Protein AF-A0A7C4B6Z5-F1 (afdb_monomer_lite)

pLDDT: mean 75.98, std 20.87, range [35.75, 97.88]

Structure (mmCIF, N/CA/C/O backbone):
data_AF-A0A7C4B6Z5-F1
#
_entry.id   AF-A0A7C4B6Z5-F1
#
loop_
_atom_site.group_PDB
_atom_site.id
_atom_site.type_symbol
_atom_site.label_atom_id
_atom_site.label_alt_id
_atom_site.label_comp_id
_atom_site.label_asym_id
_atom_site.label_entity_id
_atom_site.label_seq_id
_atom_site.pdbx_PDB_ins_code
_atom_site.Cartn_x
_atom_site.Cartn_y
_atom_site.Cartn_z
_atom_site.occupancy
_atom_site.B_iso_or_equiv
_atom_site.auth_seq_id
_atom_site.auth_comp_id
_atom_site.auth_asym_id
_atom_site.auth_atom_id
_atom_site.pdbx_PDB_model_num
ATOM 1 N N . MET A 1 1 ? -27.208 20.832 21.210 1.00 50.69 1 MET A N 1
ATOM 2 C CA . MET A 1 1 ? -26.243 19.705 21.177 1.00 50.69 1 MET A CA 1
ATOM 3 C C . MET A 1 1 ? -26.156 18.957 19.838 1.00 50.69 1 MET A C 1
ATOM 5 O O . MET A 1 1 ? -25.056 18.587 19.462 1.00 50.69 1 MET A O 1
ATOM 9 N N . ILE A 1 2 ? -27.239 18.765 19.070 1.00 48.88 2 ILE A N 1
ATOM 10 C CA . ILE A 1 2 ? -27.232 17.921 17.846 1.00 48.88 2 ILE A CA 1
ATOM 11 C C . ILE A 1 2 ? -26.398 18.503 16.677 1.00 48.88 2 ILE A C 1
ATOM 13 O O . ILE A 1 2 ? -25.775 17.756 15.926 1.00 48.88 2 ILE A O 1
ATOM 17 N N . ARG A 1 3 ? -26.315 19.836 16.537 1.00 41.66 3 ARG A N 1
ATOM 18 C CA . ARG A 1 3 ? -25.500 20.486 15.486 1.00 41.66 3 ARG A CA 1
ATOM 19 C C . ARG A 1 3 ? -23.992 20.268 15.660 1.00 41.66 3 ARG A C 1
ATOM 21 O O . ARG A 1 3 ? -23.298 20.125 14.664 1.00 41.66 3 ARG A O 1
ATOM 28 N N . PHE A 1 4 ? -23.507 20.190 16.899 1.00 41.81 4 PHE A N 1
ATOM 29 C CA . PHE A 1 4 ? -22.075 20.069 17.199 1.00 41.81 4 PHE A CA 1
ATOM 30 C C . PHE A 1 4 ? -21.539 18.670 16.856 1.00 41.81 4 PHE A C 1
ATOM 32 O O . PHE A 1 4 ? -20.512 18.539 16.200 1.00 41.81 4 PHE A O 1
ATOM 39 N N . TYR A 1 5 ? -22.306 17.622 17.179 1.00 36.94 5 TYR A N 1
ATOM 40 C CA . TYR A 1 5 ? -21.974 16.242 16.811 1.00 36.94 5 TYR A CA 1
ATOM 41 C C . TYR A 1 5 ? -21.958 16.010 15.296 1.00 36.94 5 TYR A C 1
ATOM 43 O O . TYR A 1 5 ? -21.149 15.229 14.810 1.00 36.94 5 TYR A O 1
ATOM 51 N N . ARG A 1 6 ? -22.823 16.686 14.527 1.00 37.75 6 ARG A N 1
ATOM 52 C CA . ARG A 1 6 ? -22.862 16.541 13.062 1.00 37.75 6 ARG A CA 1
ATOM 53 C C . ARG A 1 6 ? -21.668 17.211 12.374 1.00 37.75 6 ARG A C 1
ATOM 55 O O . ARG A 1 6 ? -21.178 16.665 11.393 1.00 37.75 6 ARG A O 1
ATOM 62 N N . VAL A 1 7 ? -21.200 18.348 12.892 1.00 51.25 7 VAL A N 1
ATOM 63 C CA . VAL A 1 7 ? -20.018 19.055 12.368 1.00 51.25 7 VAL A CA 1
ATOM 64 C C . VAL A 1 7 ? -18.737 18.291 12.707 1.00 51.25 7 VAL A C 1
ATOM 66 O O . VAL A 1 7 ? -17.980 17.996 11.789 1.00 51.25 7 VAL A O 1
ATOM 69 N N . LEU A 1 8 ? -18.568 17.824 13.955 1.00 45.56 8 LEU A N 1
ATOM 70 C CA . LEU A 1 8 ? -17.434 16.959 14.314 1.00 45.56 8 LEU A CA 1
ATOM 71 C C . LEU A 1 8 ? -17.405 15.680 13.471 1.00 45.56 8 LEU A C 1
ATOM 73 O O . LEU A 1 8 ? -16.354 15.286 12.985 1.00 45.56 8 LEU A O 1
ATOM 77 N N . LYS A 1 9 ? -18.557 15.032 13.251 1.00 42.94 9 LYS A N 1
ATOM 78 C CA . LYS A 1 9 ? -18.618 13.811 12.436 1.00 42.94 9 LYS A CA 1
ATOM 79 C C . LYS A 1 9 ? -18.252 14.081 10.971 1.00 42.94 9 LYS A C 1
ATOM 81 O O . LYS A 1 9 ? -17.636 13.227 10.357 1.00 42.94 9 LYS A O 1
ATOM 86 N N . LEU A 1 10 ? -18.573 15.253 10.418 1.00 46.22 10 LEU A N 1
ATOM 87 C CA . LEU A 1 10 ? -18.214 15.624 9.041 1.00 46.22 10 LEU A CA 1
ATOM 88 C C . LEU A 1 10 ? -16.745 16.053 8.890 1.00 46.22 10 LEU A C 1
ATOM 90 O O . LEU A 1 10 ? -16.130 15.700 7.888 1.00 46.22 10 LEU A O 1
ATOM 94 N N . GLU A 1 11 ? -16.160 16.753 9.865 1.00 44.84 11 GLU A N 1
ATOM 95 C CA . GLU A 1 11 ? -14.728 17.106 9.857 1.00 44.84 11 GLU A CA 1
ATOM 96 C C . GLU A 1 11 ? -13.829 15.889 10.101 1.00 44.84 11 GLU A C 1
ATOM 98 O O . GLU A 1 11 ? -12.831 15.705 9.402 1.00 44.84 11 GLU A O 1
ATOM 103 N N . ILE A 1 12 ? -14.216 15.007 11.029 1.00 50.34 12 ILE A N 1
ATOM 104 C CA . ILE A 1 12 ? -13.504 13.752 11.302 1.00 50.34 12 ILE A CA 1
ATOM 105 C C . ILE A 1 12 ? -13.593 12.822 10.081 1.00 50.34 12 ILE A C 1
ATOM 107 O O . ILE A 1 12 ? -12.573 12.295 9.641 1.00 50.34 12 ILE A O 1
ATOM 111 N N . TRP A 1 13 ? -14.765 12.711 9.442 1.00 49.03 13 TRP A N 1
ATOM 112 C CA . TRP A 1 13 ? -14.921 11.910 8.219 1.00 49.03 13 TRP A CA 1
ATOM 113 C C . TRP A 1 13 ? -14.230 12.546 7.003 1.00 49.03 13 TRP A C 1
ATOM 115 O O . TRP A 1 13 ? -13.743 11.833 6.126 1.00 49.03 13 TRP A O 1
ATOM 125 N N . GLY A 1 14 ? -14.120 13.877 6.949 1.00 52.28 14 GLY A N 1
ATOM 126 C CA . GLY A 1 14 ? -13.338 14.584 5.931 1.00 52.28 14 GLY A CA 1
ATOM 127 C C . GLY A 1 14 ? -11.840 14.262 6.009 1.00 52.28 14 GLY A C 1
ATOM 128 O O . GLY A 1 14 ? -11.198 14.051 4.978 1.00 52.28 14 GLY A O 1
ATOM 129 N N . GLY A 1 15 ? -11.296 14.149 7.227 1.00 56.97 15 GLY A N 1
ATOM 130 C CA . GLY A 1 15 ? -9.920 13.706 7.487 1.00 56.97 15 GLY A CA 1
ATOM 131 C C . GLY A 1 15 ? -9.692 12.199 7.294 1.00 56.97 15 GLY A C 1
ATOM 132 O O . GLY A 1 15 ? -8.602 11.777 6.906 1.00 56.97 15 GLY A O 1
ATOM 133 N N . GLU A 1 16 ? -10.715 11.375 7.521 1.00 58.44 16 GLU A N 1
ATOM 134 C CA . GLU A 1 16 ? -10.655 9.922 7.312 1.00 58.44 16 GLU A CA 1
ATOM 135 C C . GLU A 1 16 ? -10.660 9.552 5.821 1.00 58.44 16 GLU A C 1
ATOM 137 O O . GLU A 1 16 ? -9.819 8.774 5.359 1.00 58.44 16 GLU A O 1
ATOM 142 N N . VAL A 1 17 ? -11.558 10.165 5.040 1.00 62.03 17 VAL A N 1
ATOM 143 C CA . VAL A 1 17 ? -11.627 9.981 3.582 1.00 62.03 17 VAL A CA 1
ATOM 144 C C . VAL A 1 17 ? -10.360 10.510 2.904 1.00 62.03 17 VAL A C 1
ATOM 146 O O . VAL A 1 17 ? -9.942 9.961 1.882 1.00 62.03 17 VAL A O 1
ATOM 149 N N . SER A 1 18 ? -9.718 11.541 3.466 1.00 82.94 18 SER A N 1
ATOM 150 C CA . SER A 1 18 ? -8.471 12.073 2.912 1.00 82.94 18 SER A CA 1
ATOM 151 C C . SER A 1 18 ? -7.307 11.092 3.069 1.00 82.94 18 SER A C 1
ATOM 153 O O . SER A 1 18 ? -6.606 10.852 2.090 1.00 82.94 18 SER A O 1
ATOM 155 N N . PHE A 1 19 ? -7.141 10.441 4.228 1.00 87.88 19 PHE A N 1
ATOM 156 C CA . PHE A 1 19 ? -6.042 9.490 4.440 1.00 87.88 19 PHE A CA 1
ATOM 157 C C . PHE A 1 19 ? -6.137 8.270 3.517 1.00 87.88 19 PHE A C 1
ATOM 159 O O . PHE A 1 19 ? -5.158 7.930 2.852 1.00 87.88 19 PHE A O 1
ATOM 166 N N . VAL A 1 20 ? -7.317 7.642 3.427 1.00 92.31 20 VAL A N 1
ATOM 167 C CA . VAL A 1 20 ? -7.528 6.473 2.553 1.00 92.31 20 VAL A CA 1
ATOM 168 C C . VAL A 1 20 ? -7.242 6.839 1.097 1.00 92.31 20 VAL A C 1
ATOM 170 O O . VAL A 1 20 ? -6.501 6.129 0.421 1.00 92.31 20 VAL A O 1
ATOM 173 N N . LYS A 1 21 ? -7.771 7.973 0.618 1.00 93.44 21 LYS A N 1
ATOM 174 C CA . LYS A 1 21 ? -7.532 8.441 -0.756 1.00 93.44 21 LYS A CA 1
ATOM 175 C C . LYS A 1 21 ? -6.060 8.736 -1.020 1.00 93.44 21 LYS A C 1
ATOM 177 O O . LYS A 1 21 ? -5.552 8.340 -2.063 1.00 93.44 21 LYS A O 1
ATOM 182 N N . VAL A 1 22 ? -5.372 9.400 -0.091 1.00 94.75 22 VAL A N 1
ATOM 183 C CA . VAL A 1 22 ? -3.935 9.686 -0.214 1.00 94.75 22 VAL A CA 1
ATOM 184 C C . VAL A 1 22 ? -3.148 8.385 -0.338 1.00 94.75 22 VAL A C 1
ATOM 186 O O . VAL A 1 22 ? -2.368 8.240 -1.275 1.00 94.75 22 VAL A O 1
ATOM 189 N N . LYS A 1 23 ? -3.408 7.407 0.534 1.00 94.81 23 LYS A N 1
ATOM 190 C CA . LYS A 1 23 ? -2.706 6.121 0.516 1.00 94.81 23 LYS A CA 1
ATOM 191 C C . LYS A 1 23 ? -2.981 5.306 -0.743 1.00 94.81 23 LYS A C 1
ATOM 193 O O . LYS A 1 23 ? -2.052 4.749 -1.320 1.00 94.81 23 LYS A O 1
ATOM 198 N N . LEU A 1 24 ? -4.224 5.284 -1.222 1.00 95.81 24 LEU A N 1
ATOM 199 C CA . LEU A 1 24 ? -4.551 4.628 -2.490 1.00 95.81 24 LEU A CA 1
ATOM 200 C C . LEU A 1 24 ? -3.902 5.333 -3.686 1.00 95.81 24 LEU A C 1
ATOM 202 O O . LEU A 1 24 ? -3.385 4.662 -4.572 1.00 95.81 24 LEU A O 1
ATOM 206 N N . ASN A 1 25 ? -3.862 6.667 -3.703 1.00 96.88 25 ASN A N 1
ATOM 207 C CA . ASN A 1 25 ? -3.165 7.410 -4.753 1.00 96.88 25 ASN A CA 1
ATOM 208 C C . ASN A 1 25 ? -1.659 7.117 -4.748 1.00 96.88 25 ASN A C 1
ATOM 210 O O . ASN A 1 25 ? -1.073 6.920 -5.809 1.00 96.88 25 ASN A O 1
ATOM 214 N N . GLU A 1 26 ? -1.026 7.056 -3.575 1.00 96.81 26 GLU A N 1
ATOM 215 C CA . GLU A 1 26 ? 0.376 6.641 -3.453 1.00 96.81 26 GLU A CA 1
ATOM 216 C C . GLU A 1 26 ? 0.579 5.207 -3.955 1.00 96.81 26 GLU A C 1
ATOM 218 O O . GLU A 1 26 ? 1.509 4.963 -4.722 1.00 96.81 26 GLU A O 1
ATOM 223 N N . ALA A 1 27 ? -0.314 4.281 -3.589 1.00 96.56 27 ALA A N 1
ATOM 224 C CA . ALA A 1 27 ? -0.268 2.900 -4.059 1.00 96.56 27 ALA A CA 1
ATOM 225 C C . ALA A 1 27 ? -0.299 2.819 -5.593 1.00 96.56 27 ALA A C 1
ATOM 227 O O . ALA A 1 27 ? 0.564 2.181 -6.194 1.00 96.56 27 ALA A O 1
ATOM 228 N N . TRP A 1 28 ? -1.234 3.527 -6.231 1.00 97.81 28 TRP A N 1
ATOM 229 C CA . TRP A 1 28 ? -1.343 3.575 -7.690 1.00 97.81 28 TRP A CA 1
ATOM 230 C C . TRP A 1 28 ? -0.117 4.188 -8.360 1.00 97.81 28 TRP A C 1
ATOM 232 O O . TRP A 1 28 ? 0.320 3.692 -9.395 1.00 97.81 28 TRP A O 1
ATOM 242 N N . ARG A 1 29 ? 0.471 5.238 -7.774 1.00 97.88 29 ARG A N 1
ATOM 243 C CA . ARG A 1 29 ? 1.699 5.849 -8.306 1.00 97.88 29 ARG A CA 1
ATOM 244 C C . ARG A 1 29 ? 2.874 4.878 -8.268 1.00 97.88 29 ARG A C 1
ATOM 246 O O . ARG A 1 29 ? 3.601 4.790 -9.251 1.00 97.88 29 ARG A O 1
ATOM 253 N N . PHE A 1 30 ? 3.045 4.149 -7.165 1.00 96.31 30 PHE A N 1
ATOM 254 C CA . PHE A 1 30 ? 4.094 3.138 -7.056 1.00 96.31 30 PHE A CA 1
ATOM 255 C C . PHE A 1 30 ? 3.877 1.968 -8.014 1.00 96.31 30 PHE A C 1
ATOM 257 O O . PHE A 1 30 ? 4.839 1.529 -8.636 1.00 96.31 30 PHE A O 1
ATOM 264 N N . LEU A 1 31 ? 2.637 1.489 -8.153 1.00 96.12 31 LEU A N 1
ATOM 265 C CA . LEU A 1 31 ? 2.315 0.398 -9.071 1.00 96.12 31 LEU A CA 1
ATOM 266 C C . LEU A 1 31 ? 2.595 0.800 -10.519 1.00 96.12 31 LEU A C 1
ATOM 268 O O . LEU A 1 31 ? 3.322 0.096 -11.207 1.00 96.12 31 LEU A O 1
ATOM 272 N N . LYS A 1 32 ? 2.100 1.966 -10.942 1.00 96.75 32 LYS A N 1
ATOM 273 C CA . LYS A 1 32 ? 2.318 2.474 -12.297 1.00 96.75 32 LYS A CA 1
ATOM 274 C C . LYS A 1 32 ? 3.808 2.638 -12.609 1.00 96.75 32 LYS A C 1
ATOM 276 O O . LYS A 1 32 ? 4.261 2.183 -13.649 1.00 96.75 32 LYS A O 1
ATOM 281 N N . ALA A 1 33 ? 4.573 3.227 -11.686 1.00 95.25 33 ALA A N 1
ATOM 282 C CA . ALA A 1 33 ? 6.020 3.358 -11.851 1.00 95.25 33 ALA A CA 1
ATOM 283 C C . ALA A 1 33 ? 6.714 1.989 -11.937 1.00 95.25 33 ALA A C 1
ATOM 285 O O . ALA A 1 33 ? 7.606 1.802 -12.755 1.00 95.25 33 ALA A O 1
ATOM 286 N N . ALA A 1 34 ? 6.292 1.016 -11.122 1.00 94.62 34 ALA A N 1
ATOM 287 C CA . ALA A 1 34 ? 6.830 -0.338 -11.190 1.00 94.62 34 ALA A CA 1
ATOM 288 C C . ALA A 1 34 ? 6.524 -1.008 -12.540 1.00 94.62 34 ALA A C 1
ATOM 290 O O . ALA A 1 34 ? 7.415 -1.616 -13.118 1.00 94.62 34 ALA A O 1
ATOM 291 N N . GLU A 1 35 ? 5.302 -0.880 -13.060 1.00 94.50 35 GLU A N 1
ATOM 292 C CA . GLU A 1 35 ? 4.901 -1.445 -14.357 1.00 94.50 35 GLU A CA 1
ATOM 293 C C . GLU A 1 35 ? 5.671 -0.818 -15.528 1.00 94.50 35 GLU A C 1
ATOM 295 O O . GLU A 1 35 ? 6.172 -1.541 -16.390 1.00 94.50 35 GLU A O 1
ATOM 300 N N . GLU A 1 36 ? 5.802 0.512 -15.538 1.00 94.50 36 GLU A N 1
ATOM 301 C CA . GLU A 1 36 ? 6.543 1.253 -16.565 1.00 94.50 36 GLU A CA 1
ATOM 302 C C . GLU A 1 36 ? 8.031 0.872 -16.562 1.00 94.50 36 GLU A C 1
ATOM 304 O O . GLU A 1 36 ? 8.598 0.544 -17.603 1.00 94.50 36 GLU A O 1
ATOM 309 N N . GLU A 1 37 ? 8.658 0.837 -15.384 1.00 93.44 37 GLU A N 1
ATOM 310 C CA . GLU A 1 37 ? 10.080 0.517 -15.257 1.00 93.44 37 GLU A CA 1
ATOM 311 C C . GLU A 1 37 ? 10.384 -0.974 -15.463 1.00 93.44 37 GLU A C 1
ATOM 313 O O . GLU A 1 37 ? 11.473 -1.315 -15.929 1.00 93.44 37 GLU A O 1
ATOM 318 N N . PHE A 1 38 ? 9.443 -1.877 -15.158 1.00 91.94 38 PHE A N 1
ATOM 319 C CA . PHE A 1 38 ? 9.629 -3.315 -15.374 1.00 91.94 38 PHE A CA 1
ATOM 320 C C . PHE A 1 38 ? 9.876 -3.640 -16.849 1.00 91.94 38 PHE A C 1
ATOM 322 O O . PHE A 1 38 ? 10.717 -4.483 -17.162 1.00 91.94 38 PHE A O 1
ATOM 329 N N . ALA A 1 39 ? 9.182 -2.945 -17.755 1.00 85.94 39 ALA A N 1
ATOM 330 C CA . ALA A 1 39 ? 9.342 -3.128 -19.195 1.00 85.94 39 ALA A CA 1
ATOM 331 C C . ALA A 1 39 ? 10.770 -2.801 -19.676 1.00 85.94 39 ALA A C 1
ATOM 333 O O . ALA A 1 39 ? 11.264 -3.402 -20.634 1.00 85.94 39 ALA A O 1
ATOM 334 N N . GLU A 1 40 ? 11.444 -1.876 -18.991 1.00 87.31 40 GLU A N 1
ATOM 335 C CA . GLU A 1 40 ? 12.797 -1.420 -19.313 1.00 87.31 40 GLU A CA 1
ATOM 336 C C . GLU A 1 40 ? 13.899 -2.140 -18.530 1.00 87.31 40 GLU A C 1
ATOM 338 O O . GLU A 1 40 ? 15.064 -2.088 -18.922 1.00 87.31 40 GLU A O 1
ATOM 343 N N . ALA A 1 41 ? 13.559 -2.820 -17.434 1.00 86.12 41 ALA A N 1
ATOM 344 C CA . ALA A 1 41 ? 14.508 -3.464 -16.526 1.00 86.12 41 ALA A CA 1
ATOM 345 C C . ALA A 1 41 ? 15.172 -4.741 -17.090 1.00 86.12 41 ALA A C 1
ATOM 347 O O . ALA A 1 41 ? 15.811 -5.464 -16.329 1.00 86.12 41 ALA A O 1
ATOM 348 N N . LYS A 1 42 ? 15.013 -5.037 -18.395 1.00 75.06 42 LYS A N 1
ATOM 349 C CA . LYS A 1 42 ? 15.450 -6.275 -19.072 1.00 75.06 42 LYS A CA 1
ATOM 350 C C . LYS A 1 42 ? 16.791 -6.794 -18.548 1.00 75.06 42 LYS A C 1
ATOM 352 O O . LYS A 1 42 ? 17.808 -6.130 -18.706 1.00 75.06 42 LYS A O 1
ATOM 357 N N . GLU A 1 43 ? 16.749 -7.994 -17.965 1.00 77.06 43 GLU A N 1
ATOM 358 C CA . GLU A 1 43 ? 17.887 -8.797 -17.483 1.00 77.06 43 GLU A CA 1
ATOM 359 C C . GLU A 1 43 ? 18.845 -8.120 -16.488 1.00 77.06 43 GLU A C 1
ATOM 361 O O . GLU A 1 43 ? 19.777 -8.774 -16.030 1.00 77.06 43 GLU A O 1
ATOM 366 N N . ASP A 1 44 ? 18.605 -6.869 -16.084 1.00 89.69 44 ASP A N 1
ATOM 367 C CA . ASP A 1 44 ? 19.394 -6.166 -15.076 1.00 89.69 44 ASP A CA 1
ATOM 368 C C . ASP A 1 44 ? 18.845 -6.490 -13.676 1.00 89.69 44 ASP A C 1
ATOM 370 O O . ASP A 1 44 ? 17.777 -5.992 -13.290 1.00 89.69 44 ASP A O 1
ATOM 374 N N . PRO A 1 45 ? 19.559 -7.296 -12.869 1.00 88.19 45 PRO A N 1
ATOM 375 C CA . PRO A 1 45 ? 19.059 -7.722 -11.569 1.00 88.19 45 PRO A CA 1
ATOM 376 C C . PRO A 1 45 ? 18.857 -6.562 -10.587 1.00 88.19 45 PRO A C 1
ATOM 378 O O . PRO A 1 45 ? 17.988 -6.648 -9.718 1.00 88.19 45 PRO A O 1
ATOM 381 N N . LEU A 1 46 ? 19.634 -5.476 -10.707 1.00 87.44 46 LEU A N 1
ATOM 382 C CA . LEU A 1 46 ? 19.492 -4.305 -9.840 1.00 87.44 46 LEU A CA 1
ATOM 383 C C . LEU A 1 46 ? 18.221 -3.537 -10.188 1.00 87.44 46 LEU A C 1
ATOM 385 O O . LEU A 1 46 ? 17.437 -3.222 -9.293 1.00 87.44 46 LEU A O 1
ATOM 389 N N . ARG A 1 47 ? 17.961 -3.316 -11.480 1.00 89.12 47 ARG A N 1
ATOM 390 C CA . ARG A 1 47 ? 16.721 -2.659 -11.917 1.00 89.12 47 ARG A CA 1
ATOM 391 C C . ARG A 1 47 ? 15.490 -3.502 -11.596 1.00 89.12 47 ARG A C 1
ATOM 393 O O . ARG A 1 47 ? 14.500 -2.959 -11.117 1.00 89.12 47 ARG A O 1
ATOM 400 N N . ILE A 1 48 ? 15.558 -4.824 -11.770 1.00 90.94 48 ILE A N 1
ATOM 401 C CA . ILE A 1 48 ? 14.473 -5.740 -11.376 1.00 90.94 48 ILE A CA 1
ATOM 402 C C . ILE A 1 48 ? 14.191 -5.636 -9.870 1.00 90.94 48 ILE A C 1
ATOM 404 O O . ILE A 1 48 ? 13.028 -5.592 -9.463 1.00 90.94 48 ILE A O 1
ATOM 408 N N . ARG A 1 49 ? 15.234 -5.554 -9.032 1.00 90.06 49 ARG A N 1
ATOM 409 C CA . ARG A 1 49 ? 15.077 -5.367 -7.582 1.00 9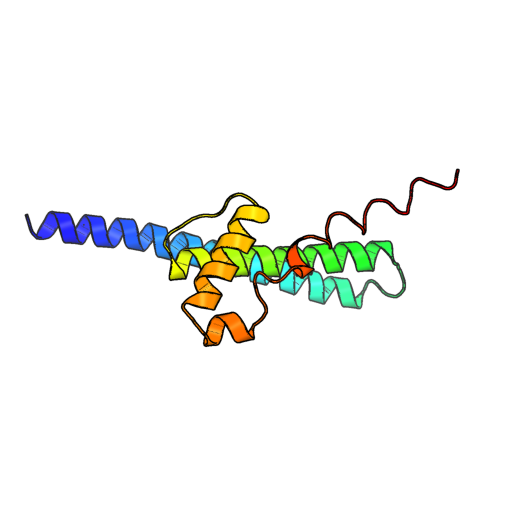0.06 49 ARG A CA 1
ATOM 410 C C . ARG A 1 49 ? 14.394 -4.041 -7.254 1.00 90.06 49 ARG A C 1
ATOM 412 O O . ARG A 1 49 ? 13.470 -4.026 -6.444 1.00 90.06 49 ARG A O 1
ATOM 419 N N . ASP A 1 50 ? 14.820 -2.952 -7.880 1.00 91.06 50 ASP A N 1
ATOM 420 C CA . ASP A 1 50 ? 14.267 -1.623 -7.614 1.00 91.06 50 ASP A CA 1
ATOM 421 C C . ASP A 1 50 ? 12.795 -1.526 -8.053 1.00 91.06 50 ASP A C 1
ATOM 423 O O . ASP A 1 50 ? 11.971 -0.913 -7.368 1.00 91.06 50 ASP A O 1
ATOM 427 N N . VAL A 1 51 ? 12.432 -2.184 -9.157 1.00 93.69 51 VAL A N 1
ATOM 428 C CA . VAL A 1 51 ? 11.039 -2.340 -9.597 1.00 93.69 51 VAL A CA 1
ATOM 429 C C . VAL A 1 51 ? 10.224 -3.153 -8.590 1.00 93.69 51 VAL A C 1
ATOM 431 O O . VAL A 1 51 ? 9.129 -2.740 -8.199 1.00 93.69 51 VAL A O 1
ATOM 434 N N . ALA A 1 52 ? 10.759 -4.283 -8.120 1.00 91.25 52 ALA A N 1
ATOM 435 C CA . ALA A 1 52 ? 10.102 -5.104 -7.108 1.00 91.25 52 ALA A CA 1
ATOM 436 C C . ALA A 1 52 ? 9.893 -4.331 -5.793 1.00 91.25 52 ALA A C 1
ATOM 438 O O . ALA A 1 52 ? 8.843 -4.461 -5.161 1.00 91.25 52 ALA A O 1
ATOM 439 N N . GLU A 1 53 ? 10.842 -3.477 -5.398 1.00 89.69 53 GLU A N 1
ATOM 440 C CA . GLU A 1 53 ? 10.699 -2.605 -4.231 1.00 89.69 53 GLU A CA 1
ATOM 441 C C . GLU A 1 53 ? 9.590 -1.556 -4.419 1.00 89.69 53 GLU A C 1
ATOM 443 O O . GLU A 1 53 ? 8.810 -1.313 -3.491 1.00 89.69 53 GLU A O 1
ATOM 448 N N . LYS A 1 54 ? 9.448 -0.973 -5.616 1.00 93.88 54 LYS A N 1
ATOM 449 C CA . LYS A 1 54 ? 8.326 -0.070 -5.931 1.00 93.88 54 LYS A CA 1
ATOM 450 C C . LYS A 1 54 ? 6.985 -0.797 -5.863 1.00 93.88 54 LYS A C 1
ATOM 452 O O . LYS A 1 54 ? 6.081 -0.322 -5.174 1.00 93.88 54 LYS A O 1
ATOM 457 N N . ALA A 1 55 ? 6.872 -1.971 -6.484 1.00 92.88 55 ALA A N 1
ATOM 458 C CA . ALA A 1 55 ? 5.664 -2.794 -6.412 1.00 92.88 55 ALA A CA 1
ATOM 459 C C . ALA A 1 55 ? 5.320 -3.167 -4.958 1.00 92.88 55 ALA A C 1
ATOM 461 O O . ALA A 1 55 ? 4.165 -3.087 -4.534 1.00 92.88 55 ALA A O 1
ATOM 462 N N . TRP A 1 56 ? 6.331 -3.491 -4.149 1.00 91.12 56 TRP A N 1
ATOM 463 C CA . TRP A 1 56 ? 6.153 -3.745 -2.723 1.00 91.12 56 TRP A CA 1
ATOM 464 C C . TRP A 1 56 ? 5.637 -2.515 -1.967 1.00 91.12 56 TRP A C 1
ATOM 466 O O . TRP A 1 56 ? 4.711 -2.624 -1.159 1.00 91.12 56 TRP A O 1
ATOM 476 N N . ASN A 1 57 ? 6.182 -1.327 -2.242 1.00 92.44 57 ASN A N 1
ATOM 477 C CA . ASN A 1 57 ? 5.699 -0.088 -1.637 1.00 92.44 57 ASN A CA 1
ATOM 478 C C . ASN A 1 57 ? 4.241 0.207 -2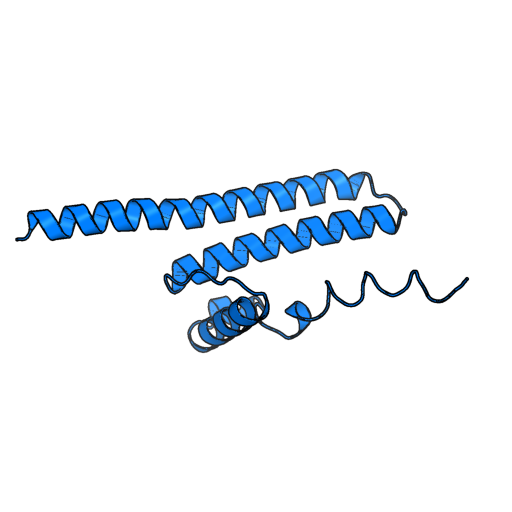.030 1.00 92.44 57 ASN A C 1
ATOM 480 O O . ASN A 1 57 ? 3.481 0.649 -1.170 1.00 92.44 57 ASN A O 1
ATOM 484 N N . ALA A 1 58 ? 3.810 -0.112 -3.257 1.00 94.31 58 ALA A N 1
ATOM 485 C CA . ALA A 1 58 ? 2.402 -0.001 -3.652 1.00 94.31 58 ALA A CA 1
ATOM 486 C C . ALA A 1 58 ? 1.485 -0.835 -2.742 1.00 94.31 58 ALA A C 1
ATOM 488 O O . ALA A 1 58 ? 0.502 -0.335 -2.188 1.00 94.31 58 ALA A O 1
ATOM 489 N N . VAL A 1 59 ? 1.860 -2.096 -2.527 1.00 91.81 59 VAL A N 1
ATOM 490 C CA . VAL A 1 59 ? 1.144 -3.044 -1.667 1.00 91.81 59 VAL A CA 1
ATOM 491 C C . VAL A 1 59 ? 1.111 -2.573 -0.206 1.00 91.81 59 VAL A C 1
ATOM 493 O O . VAL A 1 59 ? 0.071 -2.664 0.449 1.00 91.81 59 VAL A O 1
ATOM 496 N N . VAL A 1 60 ? 2.209 -2.004 0.301 1.00 91.19 60 VAL A N 1
ATOM 497 C CA . VAL A 1 60 ? 2.274 -1.415 1.650 1.00 91.19 60 VAL A CA 1
ATOM 498 C C . VAL A 1 60 ? 1.284 -0.258 1.810 1.00 91.19 60 VAL A C 1
ATOM 500 O O . VAL A 1 60 ? 0.534 -0.245 2.787 1.00 91.19 60 VAL A O 1
ATOM 503 N N . GLN A 1 61 ? 1.234 0.680 0.859 1.00 93.75 61 GLN A N 1
ATOM 504 C CA . GLN A 1 61 ? 0.305 1.815 0.942 1.00 93.75 61 GLN A CA 1
ATOM 505 C C . GLN A 1 61 ? -1.159 1.365 0.839 1.00 93.75 61 GLN A C 1
ATOM 507 O O . GLN A 1 61 ? -2.011 1.844 1.590 1.00 93.75 61 GLN A O 1
ATOM 512 N N . ALA A 1 62 ? -1.459 0.400 -0.036 1.00 93.88 62 ALA A N 1
ATOM 513 C CA . ALA A 1 62 ? -2.800 -0.168 -0.151 1.00 93.88 62 ALA A CA 1
ATOM 514 C C . ALA A 1 62 ? -3.235 -0.889 1.139 1.00 93.88 62 ALA A C 1
ATOM 516 O O . ALA A 1 62 ? -4.378 -0.748 1.577 1.00 93.88 62 ALA A O 1
ATOM 517 N N . ALA A 1 63 ? -2.319 -1.613 1.788 1.00 92.50 63 ALA A N 1
ATOM 518 C CA . ALA A 1 63 ? -2.580 -2.253 3.073 1.00 92.50 63 ALA A CA 1
ATOM 519 C C . ALA A 1 63 ? -2.833 -1.231 4.194 1.00 92.50 63 ALA A C 1
ATOM 521 O O . ALA A 1 63 ? -3.747 -1.433 4.992 1.00 92.50 63 ALA A O 1
ATOM 522 N N . ASP A 1 64 ? -2.085 -0.125 4.239 1.00 93.19 64 ASP A N 1
ATOM 523 C CA . ASP A 1 64 ? -2.322 0.959 5.205 1.00 93.19 64 ASP A CA 1
ATOM 524 C C . ASP A 1 64 ? -3.704 1.593 5.010 1.00 93.19 64 ASP A C 1
ATOM 526 O O . ASP A 1 64 ? -4.429 1.812 5.985 1.00 93.19 64 ASP A O 1
ATOM 530 N N . ALA A 1 65 ? -4.103 1.825 3.755 1.00 93.69 65 ALA A N 1
ATOM 531 C CA . ALA A 1 65 ? -5.440 2.303 3.418 1.00 93.69 65 ALA A CA 1
ATOM 532 C C . ALA A 1 65 ? -6.528 1.324 3.888 1.00 93.69 65 ALA A C 1
ATOM 534 O O . ALA A 1 65 ? -7.498 1.743 4.518 1.00 93.69 65 ALA A O 1
ATOM 535 N N . LEU A 1 66 ? -6.352 0.024 3.620 1.00 91.62 66 LEU A N 1
ATOM 536 C CA . LEU A 1 66 ? -7.291 -1.030 4.012 1.00 91.62 66 LEU A CA 1
ATOM 537 C C . LEU A 1 66 ? -7.441 -1.125 5.534 1.00 91.62 66 LEU A C 1
ATOM 539 O O . LEU A 1 66 ? -8.562 -1.145 6.039 1.00 91.62 66 LEU A O 1
ATOM 543 N N . ILE A 1 67 ? -6.328 -1.176 6.270 1.00 92.25 67 ILE A N 1
ATOM 544 C CA . ILE A 1 67 ? -6.348 -1.256 7.736 1.00 92.25 67 ILE A CA 1
ATOM 545 C C . ILE A 1 67 ? -7.083 -0.049 8.301 1.00 92.25 67 ILE A C 1
ATOM 547 O O . ILE A 1 67 ? -7.980 -0.214 9.129 1.00 92.25 67 ILE A O 1
ATOM 551 N N . TYR A 1 68 ? -6.753 1.151 7.827 1.00 93.06 68 TYR A N 1
ATOM 552 C CA . TYR A 1 68 ? -7.390 2.363 8.314 1.00 93.06 68 TYR A CA 1
ATOM 553 C C . TYR A 1 68 ? -8.885 2.395 7.980 1.00 93.06 68 TYR A C 1
ATOM 555 O O . TYR A 1 68 ? -9.696 2.661 8.860 1.00 93.06 68 TYR A O 1
ATOM 563 N N . ALA A 1 69 ? -9.275 2.032 6.756 1.00 90.06 69 ALA A N 1
ATOM 564 C CA . ALA A 1 69 ? -10.680 1.983 6.351 1.00 90.06 69 ALA A CA 1
ATOM 565 C C . ALA A 1 69 ? -11.511 0.984 7.178 1.00 90.06 69 ALA A C 1
ATOM 567 O O . ALA A 1 69 ? -12.701 1.200 7.392 1.00 90.06 69 ALA A O 1
ATOM 568 N N . LEU A 1 70 ? -10.898 -0.109 7.643 1.00 88.19 70 LEU A N 1
ATOM 569 C CA . LEU A 1 70 ? -11.586 -1.150 8.409 1.00 88.19 70 LEU A CA 1
ATOM 570 C C . LEU A 1 70 ? -11.532 -0.960 9.928 1.00 88.19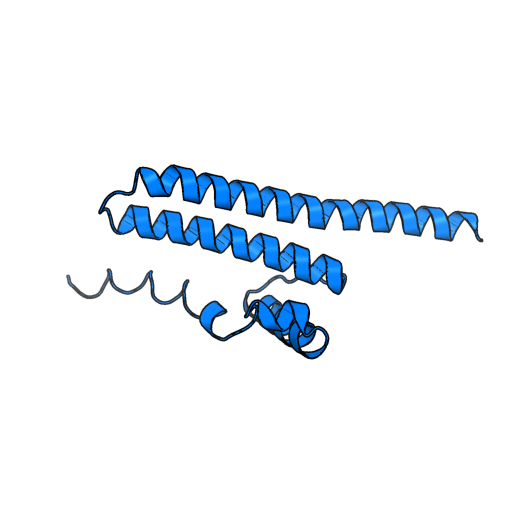 70 LEU A C 1
ATOM 572 O O . LEU A 1 70 ? -12.357 -1.540 10.632 1.00 88.19 70 LEU A O 1
ATOM 576 N N . THR A 1 71 ? -10.557 -0.211 10.445 1.00 88.75 71 THR A N 1
ATOM 577 C CA . THR A 1 71 ? -10.275 -0.156 11.892 1.00 88.75 71 THR A CA 1
ATOM 578 C C . THR A 1 71 ? -10.127 1.256 12.456 1.00 88.75 71 THR A C 1
ATOM 580 O O . THR A 1 71 ? -10.141 1.414 13.673 1.00 88.75 71 THR A O 1
ATOM 583 N N . GLY A 1 72 ? -9.949 2.274 11.610 1.00 89.88 72 GLY A N 1
ATOM 584 C CA . GLY A 1 72 ? -9.599 3.641 12.011 1.00 89.88 72 GLY A CA 1
ATOM 585 C C . GLY A 1 72 ? -8.158 3.810 12.515 1.00 89.88 72 GLY A C 1
ATOM 586 O O . GLY A 1 72 ? -7.758 4.916 12.876 1.00 89.88 72 GLY A O 1
ATOM 587 N N . VAL A 1 73 ? -7.355 2.740 12.546 1.00 89.56 73 VAL A N 1
ATOM 588 C CA . VAL A 1 73 ? -5.988 2.755 13.086 1.00 89.56 73 VAL A CA 1
ATOM 589 C C . VAL A 1 73 ? -4.967 3.030 11.987 1.00 89.56 73 VAL A C 1
ATOM 591 O O . VAL A 1 73 ? -4.995 2.415 10.922 1.00 89.56 73 VAL A O 1
ATOM 594 N N . ARG A 1 74 ? -4.024 3.938 12.264 1.00 91.81 74 ARG A N 1
ATOM 595 C CA . ARG A 1 74 ? -2.837 4.167 11.429 1.00 91.81 74 ARG A CA 1
ATOM 596 C C . ARG A 1 74 ? -1.683 3.341 11.978 1.00 91.81 74 ARG A C 1
ATOM 598 O O . ARG A 1 74 ? -1.257 3.557 13.107 1.00 91.81 74 ARG A O 1
ATOM 605 N N . VAL A 1 75 ? -1.192 2.402 11.182 1.00 90.00 75 VAL A N 1
ATOM 606 C CA . VAL A 1 75 ? -0.032 1.579 11.541 1.00 90.00 75 VAL A CA 1
ATOM 607 C C . VAL A 1 75 ? 1.260 2.304 11.175 1.00 90.00 75 VAL A C 1
ATOM 609 O O . VAL A 1 75 ? 1.318 2.999 10.162 1.00 90.00 75 VAL A O 1
ATOM 612 N N . MET A 1 76 ? 2.300 2.149 11.992 1.00 86.00 76 MET A N 1
ATOM 613 C CA . MET A 1 76 ? 3.588 2.823 11.804 1.00 86.00 76 MET A CA 1
ATOM 614 C C . MET A 1 76 ? 4.719 1.859 11.446 1.00 86.00 76 MET A C 1
ATOM 616 O O . MET A 1 76 ? 5.744 2.271 10.905 1.00 86.00 76 MET A O 1
ATOM 620 N N . SER A 1 77 ? 4.537 0.565 11.705 1.00 85.94 77 SER A N 1
ATOM 621 C CA . SER A 1 77 ? 5.549 -0.460 11.460 1.00 85.94 77 SER A CA 1
ATOM 622 C C . SER A 1 77 ? 5.024 -1.642 10.646 1.00 85.94 77 SER A C 1
ATOM 624 O O . SER A 1 77 ? 3.835 -1.963 10.627 1.00 85.94 77 SER A O 1
ATOM 626 N N . ASN A 1 78 ? 5.949 -2.365 10.005 1.00 82.19 78 ASN A N 1
ATOM 627 C CA . ASN A 1 78 ? 5.629 -3.630 9.335 1.00 82.19 78 ASN A CA 1
ATOM 628 C C . ASN A 1 78 ? 5.053 -4.670 10.308 1.00 82.19 78 ASN A C 1
ATOM 630 O O . ASN A 1 78 ? 4.216 -5.478 9.915 1.00 82.19 78 ASN A O 1
ATOM 634 N N . TYR A 1 79 ? 5.495 -4.658 11.569 1.00 83.81 79 TYR A N 1
ATOM 635 C CA . TYR A 1 79 ? 4.966 -5.554 12.592 1.00 83.81 79 TYR A CA 1
ATOM 636 C C . TYR A 1 79 ? 3.501 -5.251 12.903 1.00 83.81 79 TYR A C 1
ATOM 638 O O . TYR A 1 79 ? 2.665 -6.147 12.791 1.00 83.81 79 TYR A O 1
ATOM 646 N N . GLU A 1 80 ? 3.175 -3.992 13.197 1.00 88.88 80 GLU A N 1
ATOM 647 C CA . GLU A 1 80 ? 1.797 -3.560 13.457 1.00 88.88 80 GLU A CA 1
ATOM 648 C C . GLU A 1 80 ? 0.884 -3.845 12.267 1.00 88.88 80 GLU A C 1
ATOM 650 O O . GLU A 1 80 ? -0.199 -4.394 12.448 1.00 88.88 80 GLU A O 1
ATOM 655 N N . ARG A 1 81 ? 1.348 -3.563 11.043 1.00 90.69 81 ARG A N 1
ATOM 656 C CA . ARG A 1 81 ? 0.604 -3.860 9.814 1.00 90.69 81 ARG A CA 1
ATOM 657 C C . ARG A 1 81 ? 0.238 -5.338 9.711 1.00 90.69 81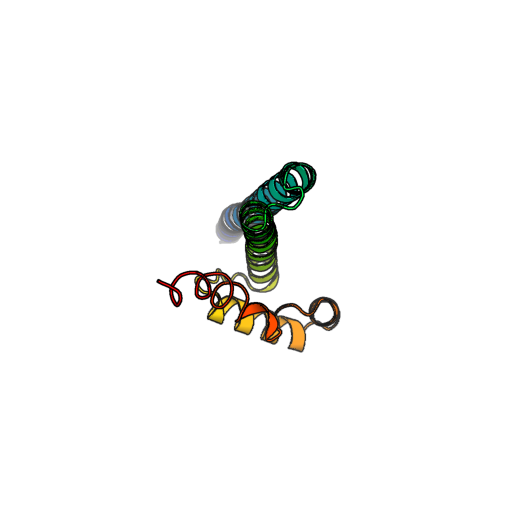 ARG A C 1
ATOM 659 O O . ARG A 1 81 ? -0.912 -5.672 9.438 1.00 90.69 81 ARG A O 1
ATOM 666 N N . ARG A 1 82 ? 1.194 -6.240 9.963 1.00 87.81 82 ARG A N 1
ATOM 667 C CA . ARG A 1 82 ? 0.937 -7.690 9.936 1.00 87.81 82 ARG A CA 1
ATOM 668 C C . ARG A 1 82 ? -0.055 -8.115 11.006 1.00 87.81 82 ARG A C 1
ATOM 670 O O . ARG A 1 82 ? -0.938 -8.917 10.713 1.00 87.81 82 ARG A O 1
ATOM 677 N N . MET A 1 83 ? 0.092 -7.602 12.225 1.00 89.31 83 MET A N 1
ATOM 678 C CA . MET A 1 83 ? -0.819 -7.926 13.322 1.00 89.31 83 MET A CA 1
ATOM 679 C C . MET A 1 83 ? -2.237 -7.447 13.013 1.00 89.31 83 MET A C 1
ATOM 681 O O . MET A 1 83 ? -3.177 -8.231 13.123 1.00 89.31 83 MET A O 1
ATOM 685 N N . ALA A 1 84 ? -2.377 -6.219 12.511 1.00 90.62 84 ALA A N 1
ATOM 686 C CA . ALA A 1 84 ? -3.655 -5.663 12.088 1.00 90.62 84 ALA A CA 1
ATOM 687 C C . ALA A 1 84 ? -4.301 -6.493 10.967 1.00 90.62 84 ALA A C 1
ATOM 689 O O . ALA A 1 84 ? -5.454 -6.892 11.097 1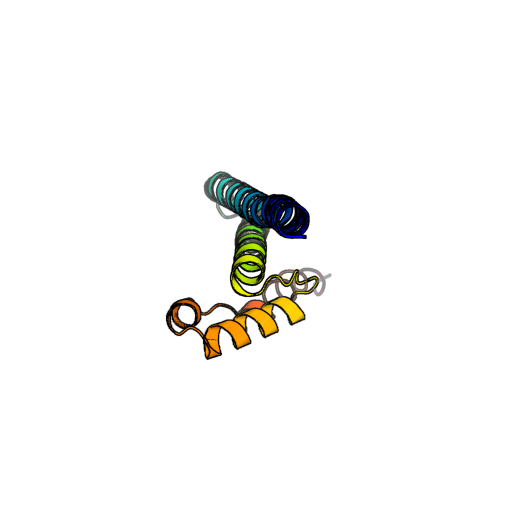.00 90.62 84 ALA A O 1
ATOM 690 N N . LEU A 1 85 ? -3.566 -6.829 9.900 1.00 89.25 85 LEU A N 1
ATOM 691 C CA . LEU A 1 85 ? -4.089 -7.649 8.796 1.00 89.25 85 LEU A CA 1
ATOM 692 C C . LEU A 1 85 ? -4.474 -9.060 9.246 1.00 89.25 85 LEU A C 1
ATOM 694 O O . LEU A 1 85 ? -5.506 -9.579 8.824 1.00 89.25 85 LEU A O 1
ATOM 698 N N . ARG A 1 86 ? -3.685 -9.670 10.137 1.00 87.38 86 ARG A N 1
ATOM 699 C CA . ARG A 1 86 ? -4.004 -10.978 10.718 1.00 87.38 86 ARG A CA 1
ATOM 700 C C . ARG A 1 86 ? -5.297 -10.920 11.525 1.00 87.38 86 ARG A C 1
ATOM 702 O O . ARG A 1 86 ? -6.135 -11.808 11.391 1.00 87.38 86 ARG A O 1
ATOM 709 N N . ASP A 1 87 ? -5.467 -9.894 12.350 1.00 89.69 87 ASP A N 1
ATOM 710 C CA . ASP A 1 87 ? -6.672 -9.735 13.161 1.00 89.69 87 ASP A CA 1
ATOM 711 C C . ASP A 1 87 ? -7.900 -9.385 12.316 1.00 89.69 87 ASP A C 1
ATOM 713 O O . ASP A 1 87 ? -8.980 -9.918 12.574 1.00 89.69 87 ASP A O 1
ATOM 717 N N . ILE A 1 88 ? -7.738 -8.586 11.257 1.00 89.19 88 ILE A N 1
ATOM 718 C CA . ILE A 1 88 ? -8.783 -8.361 10.251 1.00 89.19 88 ILE A CA 1
ATOM 719 C C . ILE A 1 88 ? -9.159 -9.690 9.586 1.00 89.19 88 ILE A C 1
ATOM 721 O O . ILE A 1 88 ? -10.336 -10.035 9.555 1.00 89.19 88 ILE A O 1
ATOM 725 N N . GLY A 1 89 ? -8.185 -10.481 9.128 1.00 86.25 89 GLY A N 1
ATOM 726 C CA . GLY A 1 89 ? -8.426 -11.775 8.479 1.00 86.25 89 GLY A CA 1
ATOM 727 C C . GLY A 1 89 ? -9.108 -12.813 9.382 1.00 86.25 89 GLY A C 1
ATOM 728 O O . GLY A 1 89 ? -9.847 -13.664 8.891 1.00 86.25 89 GLY A O 1
ATOM 729 N N . LYS A 1 90 ? -8.936 -12.740 10.710 1.00 86.75 90 LYS A N 1
ATOM 730 C CA . LYS A 1 90 ? -9.716 -13.564 11.658 1.00 86.75 90 LYS A CA 1
ATOM 731 C C . LYS A 1 90 ? -11.198 -13.180 11.683 1.00 86.75 90 LYS A C 1
ATOM 733 O O . LYS A 1 90 ? -12.036 -14.037 11.937 1.00 86.75 90 LYS A O 1
ATOM 738 N N . ARG A 1 91 ? -11.513 -11.901 11.459 1.00 86.38 91 ARG A N 1
ATOM 739 C CA . ARG A 1 91 ? -12.874 -11.340 11.525 1.00 86.38 91 ARG A CA 1
ATOM 740 C C . ARG A 1 91 ? -13.575 -11.317 10.163 1.00 86.38 91 ARG A C 1
ATOM 742 O O . ARG A 1 91 ? -14.797 -11.251 10.115 1.00 86.38 91 ARG A O 1
ATOM 749 N N . ARG A 1 92 ? -12.809 -11.344 9.069 1.00 82.00 92 ARG A N 1
ATOM 750 C CA . ARG A 1 92 ? -13.265 -11.135 7.689 1.00 82.00 92 ARG A CA 1
ATOM 751 C C . ARG A 1 92 ? -12.659 -12.174 6.746 1.00 82.00 92 ARG A C 1
ATOM 753 O O . ARG A 1 92 ? -11.485 -12.095 6.383 1.00 82.00 92 ARG A O 1
ATOM 760 N N . VAL A 1 93 ? -13.470 -13.163 6.363 1.00 77.69 93 VAL A N 1
ATOM 761 C CA . VAL A 1 93 ? -13.052 -14.291 5.505 1.00 77.69 93 VAL A CA 1
ATOM 762 C C . VAL A 1 93 ? -12.660 -13.823 4.099 1.00 77.69 93 VAL A C 1
ATOM 764 O O . VAL A 1 93 ? -11.717 -14.357 3.519 1.00 77.69 93 VAL A O 1
ATOM 767 N N . ASP A 1 94 ? -13.323 -12.787 3.586 1.00 78.75 94 ASP A N 1
ATOM 768 C CA . ASP A 1 94 ? -12.997 -12.128 2.318 1.00 78.75 94 ASP A CA 1
ATOM 769 C C . ASP A 1 94 ? -11.565 -11.578 2.325 1.00 78.75 94 ASP A C 1
ATOM 771 O O . ASP A 1 94 ? -10.777 -11.907 1.442 1.00 78.75 94 ASP A O 1
ATOM 775 N N . VAL A 1 95 ? -11.176 -10.853 3.376 1.00 74.88 95 VAL A N 1
ATOM 776 C CA . VAL A 1 95 ? -9.806 -10.325 3.513 1.00 74.88 95 VAL A CA 1
ATOM 777 C C . VAL A 1 95 ? -8.787 -11.444 3.750 1.00 74.88 95 VAL A C 1
ATOM 779 O O . VAL A 1 95 ? -7.665 -11.383 3.248 1.00 74.88 95 VAL A O 1
ATOM 782 N N . LYS A 1 96 ? -9.168 -12.502 4.479 1.00 75.75 96 LYS A N 1
ATOM 783 C CA . LYS A 1 96 ? -8.305 -13.672 4.709 1.00 75.75 96 LYS A CA 1
ATOM 784 C C . LYS A 1 96 ? -7.901 -14.356 3.399 1.00 75.75 96 LYS A C 1
ATOM 786 O O . LYS A 1 96 ? -6.765 -14.813 3.288 1.00 75.75 96 LYS A O 1
ATOM 791 N N . SER A 1 97 ? -8.807 -14.409 2.420 1.00 77.44 97 SER A N 1
ATOM 792 C CA . SER A 1 97 ? -8.557 -15.037 1.115 1.00 77.44 97 SER A CA 1
ATOM 793 C C . SER A 1 97 ? -7.440 -14.358 0.312 1.00 77.44 97 SER A C 1
ATOM 795 O O . SER A 1 97 ? -6.803 -15.000 -0.516 1.00 77.44 97 SER A O 1
ATOM 797 N N . TRP A 1 98 ? -7.135 -13.090 0.609 1.00 78.88 98 TRP A N 1
ATOM 798 C CA . TRP A 1 98 ? -6.081 -12.322 -0.057 1.00 78.88 98 TRP A CA 1
ATOM 799 C C . TRP A 1 98 ? -4.671 -12.622 0.474 1.00 78.88 98 TRP A C 1
ATOM 801 O O . TRP A 1 98 ? -3.695 -12.068 -0.025 1.00 78.88 98 TRP A O 1
ATOM 811 N N . GLY A 1 99 ? -4.533 -13.451 1.518 1.00 73.56 99 GLY A N 1
ATOM 812 C CA . GLY A 1 99 ? -3.228 -13.830 2.079 1.00 73.56 99 GLY A CA 1
ATOM 813 C C . GLY A 1 99 ? -2.462 -12.690 2.771 1.00 73.56 99 GLY A C 1
ATOM 814 O O . GLY A 1 99 ? -1.296 -12.858 3.141 1.00 73.56 99 GLY A O 1
ATOM 815 N N . LEU A 1 100 ? -3.097 -11.533 2.975 1.00 70.38 100 LEU A N 1
ATOM 816 C CA . LEU A 1 100 ? -2.508 -10.367 3.634 1.00 70.38 100 LEU A CA 1
ATOM 817 C C . LEU A 1 100 ? -2.227 -10.672 5.121 1.00 70.38 100 LEU A C 1
ATOM 819 O O . LEU A 1 100 ? -3.077 -11.209 5.827 1.00 70.38 100 LEU A O 1
ATOM 823 N N . GLY A 1 101 ? -1.025 -10.349 5.616 1.00 62.72 101 GLY A N 1
ATOM 824 C CA . GLY A 1 101 ? -0.626 -10.624 7.011 1.00 62.72 101 GLY A CA 1
ATOM 825 C C . GLY A 1 101 ? -0.044 -12.026 7.276 1.00 62.72 101 GLY A C 1
ATOM 826 O O . GLY A 1 101 ? 0.186 -12.400 8.433 1.00 62.72 101 GLY A O 1
ATOM 827 N N . THR A 1 102 ? 0.224 -12.799 6.219 1.00 61.44 102 THR A N 1
ATOM 828 C CA . THR A 1 102 ? 1.012 -14.046 6.271 1.00 61.44 102 THR A CA 1
ATOM 829 C C . THR A 1 102 ? 2.524 -13.765 6.354 1.00 61.44 102 THR A C 1
ATOM 831 O O . THR A 1 102 ? 2.973 -12.634 6.156 1.00 61.44 102 THR A O 1
ATOM 834 N N . GLY A 1 103 ? 3.329 -14.783 6.690 1.00 53.16 103 GLY A N 1
ATOM 835 C CA . GLY A 1 103 ? 4.777 -14.658 6.939 1.00 53.16 103 GLY A CA 1
ATOM 836 C C . GLY A 1 103 ? 5.602 -14.069 5.785 1.00 53.16 103 GLY A C 1
ATOM 837 O O . GLY A 1 103 ? 6.698 -13.578 6.024 1.00 53.16 103 GLY A O 1
ATOM 838 N N . ILE A 1 104 ? 5.050 -14.010 4.569 1.00 54.19 104 ILE A N 1
ATOM 839 C CA . ILE A 1 104 ? 5.700 -13.432 3.384 1.00 54.19 104 ILE A CA 1
ATOM 840 C C . ILE A 1 104 ? 5.997 -11.924 3.531 1.00 54.19 104 ILE A C 1
ATOM 842 O O . ILE A 1 104 ? 6.903 -11.395 2.898 1.00 54.19 104 ILE A O 1
ATOM 846 N N . TRP A 1 105 ? 5.292 -11.236 4.439 1.00 53.50 105 TRP A N 1
ATOM 847 C CA . TRP A 1 105 ? 5.481 -9.812 4.751 1.00 53.50 105 TRP A CA 1
ATOM 848 C C . TRP A 1 105 ? 6.687 -9.503 5.657 1.00 53.50 105 TRP A C 1
ATOM 850 O O . TRP A 1 105 ? 6.937 -8.336 5.970 1.00 53.50 105 TRP A O 1
ATOM 860 N N . LEU A 1 106 ? 7.384 -10.520 6.171 1.00 42.72 106 LEU A N 1
ATOM 861 C CA . LEU A 1 106 ? 8.545 -10.347 7.052 1.00 42.72 106 LEU A CA 1
ATOM 862 C C . LEU A 1 106 ? 9.871 -10.244 6.295 1.00 42.72 106 LEU A C 1
ATOM 864 O O . LEU A 1 106 ? 10.817 -9.696 6.854 1.00 42.72 106 LEU A O 1
ATOM 868 N N . ASP A 1 107 ? 9.941 -10.744 5.062 1.00 46.91 107 ASP A N 1
ATOM 869 C CA . ASP A 1 107 ? 11.220 -11.259 4.564 1.00 46.91 107 ASP A CA 1
ATOM 870 C C . ASP A 1 107 ? 11.818 -10.503 3.365 1.00 46.91 107 ASP A C 1
ATOM 872 O O . ASP A 1 107 ? 13.037 -10.419 3.201 1.00 46.91 107 ASP A O 1
ATOM 876 N N . THR A 1 108 ? 10.993 -9.848 2.550 1.00 47.72 108 THR A N 1
ATOM 877 C CA . THR A 1 108 ? 11.464 -9.301 1.265 1.00 47.72 108 THR A CA 1
ATOM 878 C C . THR A 1 108 ? 12.414 -8.107 1.393 1.00 47.72 108 THR A C 1
ATOM 880 O O . THR A 1 108 ? 13.298 -7.956 0.554 1.00 47.72 108 THR A O 1
ATOM 883 N N . ARG A 1 109 ? 12.338 -7.302 2.467 1.00 45.41 109 ARG A N 1
ATOM 884 C CA . ARG A 1 109 ? 13.333 -6.232 2.708 1.00 45.41 109 ARG A CA 1
ATOM 885 C C . ARG A 1 109 ? 14.639 -6.712 3.345 1.00 45.41 109 ARG A C 1
ATOM 887 O O . ARG A 1 109 ? 15.633 -6.004 3.233 1.00 45.41 109 ARG A O 1
ATOM 894 N N . PHE A 1 110 ? 14.667 -7.859 4.031 1.00 40.38 110 PHE A N 1
ATOM 895 C CA . PHE A 1 110 ? 15.852 -8.262 4.806 1.00 40.38 110 PHE A CA 1
ATOM 896 C C . PHE A 1 110 ? 16.812 -9.175 4.028 1.00 40.38 110 PHE A C 1
ATOM 898 O O . PHE A 1 110 ? 18.017 -9.126 4.286 1.00 40.38 110 PHE A O 1
ATOM 905 N N . HIS A 1 111 ? 16.321 -9.934 3.041 1.00 40.78 111 HIS A N 1
ATOM 906 C CA . HIS A 1 111 ? 17.156 -10.871 2.275 1.00 40.78 111 HIS A CA 1
ATOM 907 C C . HIS A 1 111 ? 17.662 -10.351 0.919 1.00 40.78 111 HIS A C 1
ATOM 909 O O . HIS A 1 111 ? 18.723 -10.787 0.477 1.00 40.78 111 HIS A O 1
ATOM 915 N N . MET A 1 112 ? 17.013 -9.367 0.285 1.00 41.22 112 MET A N 1
ATOM 916 C CA . MET A 1 112 ? 17.476 -8.850 -1.020 1.00 41.22 112 MET A CA 1
ATOM 917 C C . MET A 1 112 ? 18.659 -7.862 -0.937 1.00 41.22 112 MET A C 1
ATOM 919 O O . MET A 1 112 ? 19.251 -7.521 -1.960 1.00 41.22 112 MET A O 1
ATOM 923 N N . GLY A 1 113 ? 19.034 -7.413 0.267 1.00 37.66 113 GLY A N 1
ATOM 924 C CA . GLY A 1 113 ? 20.112 -6.435 0.484 1.00 37.66 113 GLY A CA 1
ATOM 925 C C . GLY A 1 113 ? 21.438 -6.993 1.018 1.00 37.66 113 GLY A C 1
ATOM 926 O O . GLY A 1 113 ? 22.402 -6.239 1.108 1.00 37.66 113 GLY A O 1
ATOM 927 N N . LYS A 1 114 ? 21.529 -8.278 1.399 1.00 38.66 114 LYS A N 1
ATOM 928 C CA . LYS A 1 114 ? 22.715 -8.812 2.114 1.00 38.66 114 LYS A CA 1
ATOM 929 C C . LYS A 1 114 ? 23.606 -9.780 1.333 1.00 38.66 114 LYS A C 1
ATOM 931 O 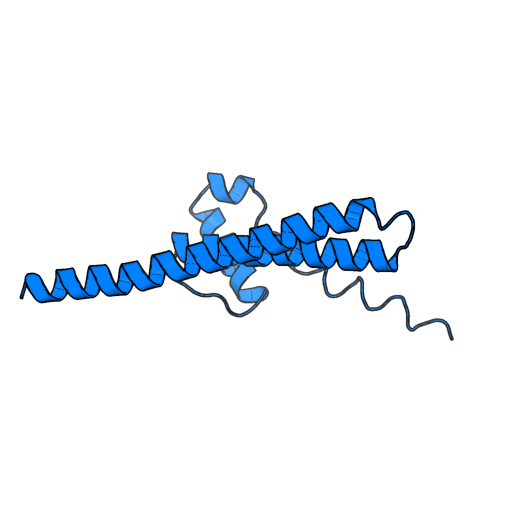O . LYS A 1 114 ? 24.645 -10.171 1.859 1.00 38.66 114 LYS A O 1
ATOM 936 N N . HIS A 1 115 ? 23.279 -10.114 0.086 1.00 35.75 115 HIS A N 1
ATOM 937 C CA . HIS A 1 115 ? 24.108 -11.020 -0.723 1.00 35.75 115 HIS A CA 1
ATOM 938 C C . HIS A 1 115 ? 25.164 -10.335 -1.611 1.00 35.75 115 HIS A C 1
ATOM 940 O O . HIS A 1 115 ? 25.870 -11.028 -2.330 1.00 35.75 115 HIS A O 1
ATOM 946 N N . SER A 1 116 ? 25.359 -9.012 -1.505 1.00 37.44 116 SER A N 1
ATOM 947 C CA . SER A 1 116 ? 26.401 -8.284 -2.262 1.00 37.44 116 SER A CA 1
ATOM 948 C C . SER A 1 116 ? 27.640 -7.872 -1.440 1.00 37.44 116 SER A C 1
ATOM 950 O O . SER A 1 116 ? 28.482 -7.145 -1.953 1.00 37.44 116 SER A O 1
ATOM 952 N N . MET A 1 117 ? 27.789 -8.302 -0.180 1.00 38.22 117 MET A N 1
ATOM 953 C CA . MET A 1 117 ? 28.971 -7.962 0.645 1.00 38.22 117 MET A CA 1
ATOM 954 C C . MET A 1 117 ? 29.515 -9.154 1.447 1.00 38.22 117 MET A C 1
ATOM 956 O O . MET A 1 117 ? 29.767 -9.055 2.645 1.00 38.22 117 MET A O 1
ATOM 960 N N . ARG A 1 118 ? 29.675 -10.308 0.795 1.00 37.03 118 ARG A N 1
ATOM 961 C CA . ARG A 1 118 ? 30.574 -11.384 1.249 1.00 37.03 118 ARG A CA 1
ATOM 962 C C . ARG A 1 118 ? 31.201 -12.023 0.018 1.00 37.03 118 ARG A C 1
ATOM 964 O O . ARG A 1 118 ? 30.726 -13.045 -0.462 1.00 37.03 118 ARG A O 1
ATOM 971 N N . GLY A 1 119 ? 32.192 -11.347 -0.543 1.00 44.12 119 GLY A N 1
ATOM 972 C CA . GLY A 1 119 ? 32.844 -11.778 -1.775 1.00 44.12 119 GLY A CA 1
ATOM 973 C C . GLY A 1 119 ? 33.782 -10.729 -2.356 1.00 44.12 119 GLY A C 1
ATOM 974 O O . GLY A 1 119 ? 33.777 -10.557 -3.565 1.00 44.12 119 GLY A O 1
ATOM 975 N N . LEU A 1 120 ? 34.512 -10.014 -1.496 1.00 37.34 120 LEU A N 1
ATOM 976 C CA . LEU A 1 120 ? 35.786 -9.347 -1.769 1.00 37.34 120 LEU A CA 1
ATOM 977 C C . LEU A 1 120 ? 36.603 -9.400 -0.476 1.00 37.34 120 LEU A C 1
ATOM 979 O O . LEU A 1 120 ? 35.981 -9.178 0.591 1.00 37.34 120 LEU A O 1
#

Radius of gyration: 18.39 Å; chains: 1; bounding box: 63×36×40 Å

Secondary structure (DSSP, 8-state):
-HHHHHHHHHHHHHHHHHHHHHHHHHHHHHHHHHHHHHHH-TT-HHHHHHHHHHHHHHHHHHHHHHHHHHHSPPP-SHHHHHHHHHHHHHH-HHHHHTTTTSGGGGTHHHHTTSTTSS--

Sequence (120 aa):
MIRFYRVLKLEIWGGEVSFVKVKLNEAWRFLKAAEEEFAEAKEDPLRIRDVAEKAWNAVVQAADALIYALTGVRVMSNYERRMALRDIGKRRVDVKSWGLGTGIWLDTRFHMGKHSMRGL

Foldseek 3Di:
DVVVVVVVVVVVVVVLVVLLVVLQVQLVVLLVVLVVQVVVCPPPVVSPLVSVVSNVSSVVSNLQSVLCVVPVDGDDDLVSSLVSLVVVCVVDVVSVVVVGSPPVSPPSVPPVPPPPPDDD